Protein AF-X1Q914-F1 (afdb_monomer_lite)

Structure (mmCIF, N/CA/C/O backbone):
data_AF-X1Q914-F1
#
_entry.id   AF-X1Q914-F1
#
loop_
_atom_site.group_PDB
_atom_site.id
_atom_site.type_symbol
_atom_site.label_atom_id
_atom_site.label_alt_id
_atom_site.label_comp_id
_atom_site.label_asym_id
_atom_site.label_entity_id
_atom_site.label_seq_id
_atom_site.pdbx_PDB_ins_code
_atom_site.Cartn_x
_atom_site.Cartn_y
_atom_site.Cartn_z
_atom_site.occupancy
_atom_site.B_iso_or_equiv
_atom_site.auth_seq_id
_atom_site.auth_comp_id
_atom_site.auth_asym_id
_atom_site.auth_atom_id
_atom_site.pdbx_PDB_model_num
ATOM 1 N N . LEU A 1 1 ? -9.627 3.767 9.272 1.00 72.19 1 LEU A N 1
ATOM 2 C CA . LEU A 1 1 ? -10.179 3.344 7.936 1.00 72.19 1 LEU A CA 1
ATOM 3 C C . LEU A 1 1 ? -10.449 1.832 7.810 1.00 72.19 1 LEU A C 1
ATOM 5 O O . LEU A 1 1 ? -11.437 1.446 7.189 1.00 72.19 1 LEU A O 1
ATOM 9 N N . LEU A 1 2 ? -9.630 0.972 8.429 1.00 75.38 2 LEU A N 1
ATOM 10 C CA . LEU A 1 2 ? -9.797 -0.495 8.410 1.00 75.38 2 LEU A CA 1
ATOM 11 C C . LEU A 1 2 ? -11.151 -0.986 8.945 1.00 75.38 2 LEU A C 1
ATOM 13 O O . LEU A 1 2 ? -11.717 -1.939 8.421 1.00 75.38 2 LEU A O 1
ATOM 17 N N . GLN A 1 3 ? -11.706 -0.306 9.954 1.00 78.12 3 GLN A N 1
ATOM 18 C CA . GLN A 1 3 ? -13.018 -0.631 10.536 1.00 78.12 3 GLN A CA 1
ATOM 19 C C . GLN A 1 3 ? -14.184 -0.467 9.546 1.00 78.12 3 GLN A C 1
ATOM 21 O O . GLN A 1 3 ? -15.261 -1.005 9.779 1.00 78.12 3 GLN A O 1
ATOM 26 N N . MET A 1 4 ? -13.967 0.243 8.432 1.00 83.69 4 MET A N 1
ATOM 27 C CA . MET A 1 4 ? -14.930 0.381 7.335 1.00 83.69 4 MET A CA 1
ATOM 28 C C . MET A 1 4 ? -14.707 -0.651 6.214 1.00 83.69 4 MET A C 1
ATOM 30 O O . MET A 1 4 ? -15.340 -0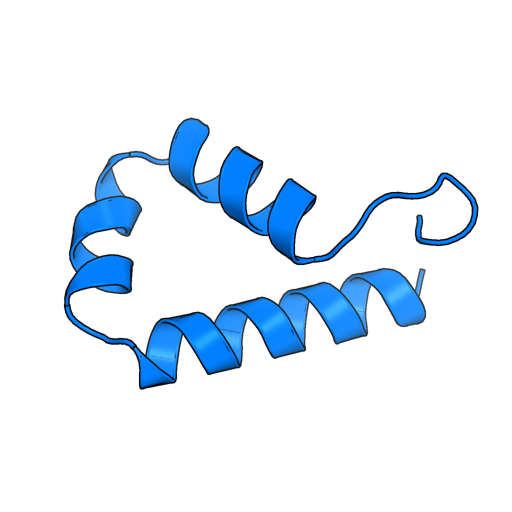.555 5.168 1.00 83.69 4 MET A O 1
ATOM 34 N N . GLY A 1 5 ? -13.805 -1.622 6.406 1.00 86.81 5 GLY A N 1
ATOM 35 C CA . GLY A 1 5 ? -13.498 -2.665 5.422 1.00 86.81 5 GLY A CA 1
ATOM 36 C C . GLY A 1 5 ? -12.549 -2.233 4.300 1.00 86.81 5 GLY A C 1
ATOM 37 O O . GLY A 1 5 ? -12.401 -2.957 3.322 1.00 86.81 5 GLY A O 1
ATOM 38 N N . ILE A 1 6 ? -11.907 -1.067 4.421 1.00 89.25 6 ILE A N 1
ATOM 39 C CA . ILE A 1 6 ? -10.943 -0.569 3.431 1.00 89.25 6 ILE A CA 1
ATOM 40 C C . ILE A 1 6 ? -9.612 -1.302 3.609 1.00 89.25 6 ILE A C 1
ATOM 42 O O . ILE A 1 6 ? -9.030 -1.251 4.692 1.00 89.25 6 ILE A O 1
ATOM 46 N N . THR A 1 7 ? -9.117 -1.945 2.549 1.00 91.62 7 THR A N 1
ATOM 47 C CA . THR A 1 7 ? -7.820 -2.643 2.538 1.00 91.62 7 THR A CA 1
ATOM 48 C C . THR A 1 7 ? -6.731 -1.822 1.849 1.00 91.62 7 THR A C 1
ATOM 50 O O . THR A 1 7 ? -7.019 -0.900 1.080 1.00 91.62 7 THR A O 1
ATOM 53 N N . ALA A 1 8 ? -5.465 -2.173 2.097 1.00 90.56 8 ALA A N 1
ATOM 54 C CA . ALA A 1 8 ? -4.339 -1.536 1.423 1.00 90.56 8 ALA A CA 1
ATOM 55 C C . ALA A 1 8 ? -4.389 -1.744 -0.097 1.00 90.56 8 ALA A C 1
ATOM 57 O O . ALA A 1 8 ? -4.163 -0.791 -0.835 1.00 90.56 8 ALA A O 1
ATOM 58 N N . ASP A 1 9 ? -4.795 -2.928 -0.565 1.00 89.19 9 ASP A N 1
ATOM 59 C CA . ASP A 1 9 ? -4.998 -3.207 -1.992 1.00 89.19 9 ASP A CA 1
ATOM 60 C C . ASP A 1 9 ? -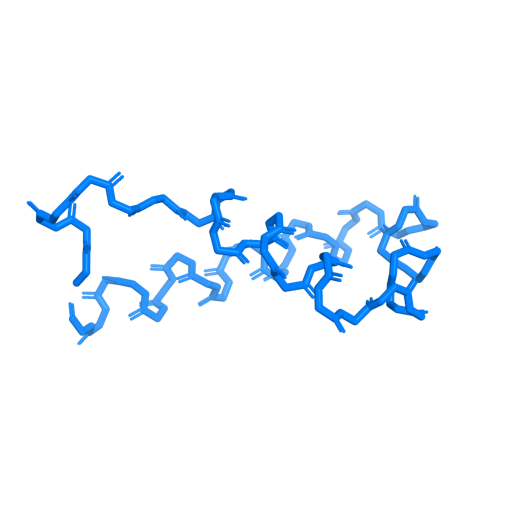6.048 -2.297 -2.639 1.00 89.19 9 ASP A C 1
ATOM 62 O O . ASP A 1 9 ? -5.862 -1.847 -3.771 1.00 89.19 9 ASP A O 1
ATOM 66 N N . MET A 1 10 ? -7.144 -1.989 -1.935 1.00 91.88 10 MET A N 1
ATOM 67 C CA . MET A 1 10 ? -8.182 -1.087 -2.450 1.00 91.88 10 MET A CA 1
ATOM 68 C C . MET A 1 10 ? -7.651 0.338 -2.608 1.00 91.88 10 MET A C 1
ATOM 70 O O . MET A 1 10 ? -7.878 0.971 -3.638 1.00 91.88 10 MET A O 1
ATOM 74 N N . VAL A 1 11 ? -6.918 0.831 -1.606 1.00 90.94 11 VAL A N 1
ATOM 75 C CA . VAL A 1 11 ? -6.285 2.157 -1.657 1.00 90.94 11 VAL A CA 1
ATOM 76 C C . VAL A 1 11 ? -5.223 2.202 -2.751 1.00 90.94 11 VAL A C 1
ATOM 78 O O . VAL A 1 11 ? -5.183 3.153 -3.523 1.00 90.94 11 VAL A O 1
ATOM 81 N N . PHE A 1 12 ? -4.403 1.159 -2.857 1.00 89.56 12 PHE A N 1
ATOM 82 C CA . PHE A 1 12 ? -3.370 1.048 -3.878 1.00 89.56 12 PHE A CA 1
ATOM 83 C C . PHE A 1 12 ? -3.963 1.041 -5.292 1.00 89.56 12 PHE A C 1
ATOM 85 O O . PHE A 1 12 ? -3.500 1.770 -6.165 1.00 89.56 12 PHE A O 1
ATOM 92 N N . THR A 1 13 ? -5.039 0.282 -5.506 1.00 89.94 13 THR A N 1
ATOM 93 C CA . THR A 1 13 ? -5.763 0.243 -6.785 1.00 89.94 13 THR A CA 1
ATOM 94 C C . THR A 1 13 ? -6.314 1.619 -7.158 1.00 89.94 13 THR A C 1
ATOM 96 O O . THR A 1 13 ? -6.192 2.046 -8.305 1.00 89.94 13 THR A O 1
ATOM 99 N N . GLU A 1 14 ? -6.893 2.339 -6.195 1.00 91.31 14 GLU A N 1
ATOM 100 C CA . GLU A 1 14 ? -7.402 3.690 -6.435 1.00 91.31 14 GLU A CA 1
ATOM 101 C C . GLU A 1 14 ? -6.270 4.689 -6.716 1.00 91.31 14 GLU A C 1
ATOM 103 O O . GLU A 1 14 ? -6.413 5.532 -7.599 1.00 91.31 14 GLU A O 1
ATOM 108 N N . LEU A 1 15 ? -5.126 4.557 -6.038 1.00 88.62 15 LEU A N 1
ATOM 109 C CA . LEU A 1 15 ? -3.939 5.381 -6.273 1.00 88.62 15 LEU A CA 1
ATOM 110 C C . LEU A 1 15 ? -3.435 5.228 -7.716 1.00 88.62 15 LEU A C 1
ATOM 112 O O . LEU A 1 15 ? -3.230 6.220 -8.409 1.00 88.62 15 LEU A O 1
ATOM 116 N N . VAL A 1 16 ? -3.307 3.984 -8.186 1.00 88.94 16 VAL A N 1
ATOM 117 C CA . VAL A 1 16 ? -2.897 3.665 -9.562 1.00 88.94 16 VAL A CA 1
ATOM 118 C C . VAL A 1 16 ? -3.923 4.171 -10.582 1.00 88.94 16 VAL A C 1
ATOM 120 O O . VAL A 1 16 ? -3.554 4.636 -11.657 1.00 88.94 16 VAL A O 1
ATOM 123 N N . ARG A 1 17 ? -5.220 4.128 -10.250 1.00 91.31 17 ARG A N 1
ATOM 124 C CA . ARG A 1 17 ? -6.288 4.656 -11.113 1.00 91.31 17 ARG A CA 1
ATOM 125 C C . ARG A 1 17 ? -6.228 6.179 -11.251 1.00 91.31 17 ARG A C 1
ATOM 127 O O . ARG A 1 17 ? -6.506 6.696 -12.331 1.00 91.31 17 ARG A O 1
ATOM 134 N N . GLN A 1 18 ? -5.919 6.887 -10.166 1.00 92.56 18 GLN A N 1
ATOM 135 C CA . GLN A 1 18 ? -5.829 8.351 -10.148 1.00 92.56 18 GLN A CA 1
ATOM 136 C C . GLN A 1 18 ? -4.524 8.869 -10.761 1.00 92.56 18 GLN A C 1
ATOM 138 O O . GLN A 1 18 ? -4.522 9.955 -11.335 1.00 92.56 18 GLN A O 1
ATOM 143 N N . LEU A 1 19 ? -3.447 8.088 -10.659 1.00 90.19 19 LEU A N 1
ATOM 144 C CA . LEU A 1 19 ? -2.114 8.410 -11.164 1.00 90.19 19 LEU A CA 1
ATOM 145 C C . LEU A 1 19 ? -1.657 7.306 -12.139 1.00 90.19 19 LEU A C 1
ATOM 147 O O . LEU A 1 19 ? -0.859 6.438 -11.788 1.00 90.19 19 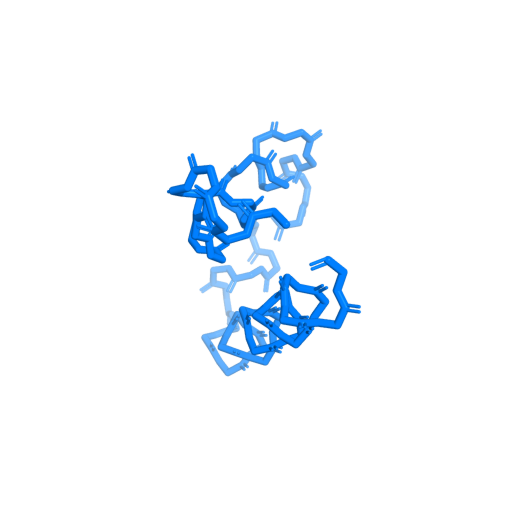LEU A O 1
ATOM 151 N N . PRO A 1 20 ? -2.171 7.267 -13.378 1.00 87.38 20 PRO A N 1
ATOM 152 C CA . PRO A 1 20 ? -1.807 6.224 -14.339 1.00 87.38 20 PRO A CA 1
ATOM 153 C C . PRO A 1 20 ? -0.308 6.212 -14.6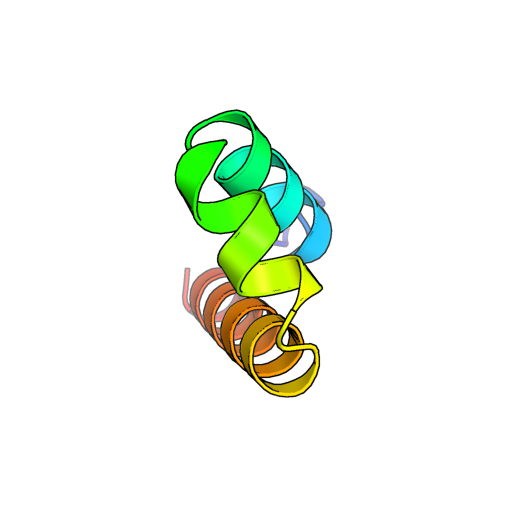94 1.00 87.38 20 PRO A C 1
ATOM 155 O O . PRO A 1 20 ? 0.223 5.184 -15.105 1.00 87.38 20 PRO A O 1
ATOM 158 N N . GLU A 1 21 ? 0.400 7.326 -14.513 1.00 87.56 21 GLU A N 1
ATOM 159 C CA . GLU A 1 21 ? 1.834 7.466 -14.771 1.00 87.56 21 GLU A CA 1
ATOM 160 C C . GLU A 1 21 ? 2.727 6.659 -13.816 1.00 87.56 21 GLU A C 1
ATOM 162 O O . GLU A 1 21 ? 3.848 6.310 -14.187 1.00 87.56 21 GLU A O 1
ATOM 167 N N . ILE A 1 22 ? 2.243 6.326 -12.613 1.00 82.19 22 ILE A N 1
ATOM 168 C CA . ILE A 1 22 ? 2.985 5.479 -11.665 1.00 82.19 22 ILE A CA 1
ATOM 169 C C . ILE A 1 22 ? 2.744 3.986 -11.898 1.00 82.19 22 ILE A C 1
ATOM 171 O O . ILE A 1 22 ? 3.559 3.178 -11.456 1.00 82.19 22 ILE A O 1
ATOM 175 N N . ALA A 1 23 ? 1.686 3.611 -12.626 1.00 82.75 23 ALA A N 1
ATOM 176 C CA . ALA A 1 23 ? 1.375 2.218 -12.951 1.00 82.75 23 ALA A CA 1
ATOM 177 C C . ALA A 1 23 ? 2.566 1.462 -13.582 1.00 82.75 23 ALA A C 1
ATOM 179 O O . ALA A 1 23 ? 2.956 0.433 -13.030 1.00 82.75 23 ALA A O 1
ATOM 180 N N . PRO A 1 24 ? 3.226 1.970 -14.647 1.00 83.06 24 PRO A N 1
ATOM 181 C CA . PRO A 1 24 ? 4.379 1.279 -15.230 1.00 83.06 24 PRO A CA 1
ATOM 182 C C . PRO A 1 24 ? 5.589 1.213 -14.284 1.00 83.06 24 PRO A C 1
ATOM 184 O O . PRO A 1 24 ? 6.310 0.222 -14.282 1.00 83.06 24 PRO A O 1
ATOM 187 N N . ILE A 1 25 ? 5.795 2.219 -13.426 1.00 82.38 25 ILE A N 1
ATOM 188 C CA . ILE A 1 25 ? 6.897 2.229 -12.443 1.00 82.38 25 ILE A CA 1
ATOM 189 C C . ILE A 1 25 ? 6.695 1.140 -11.378 1.00 82.38 25 ILE A C 1
ATOM 191 O O . ILE A 1 25 ? 7.660 0.534 -10.910 1.00 82.38 25 ILE A O 1
ATOM 195 N N . ILE A 1 26 ? 5.441 0.914 -10.990 1.00 81.56 26 ILE A N 1
ATOM 196 C CA . ILE A 1 26 ? 5.022 -0.109 -10.032 1.00 81.56 26 ILE A CA 1
ATOM 197 C C . ILE A 1 26 ? 5.124 -1.509 -10.645 1.00 81.56 26 ILE A C 1
ATOM 199 O O . ILE A 1 26 ? 5.656 -2.413 -10.001 1.00 81.56 26 ILE A O 1
ATOM 203 N N . ASP A 1 27 ? 4.638 -1.687 -11.874 1.00 79.88 27 ASP A N 1
ATOM 204 C CA . ASP A 1 27 ? 4.609 -2.992 -12.546 1.00 79.88 27 ASP A CA 1
ATOM 205 C C . ASP A 1 27 ? 6.015 -3.509 -12.878 1.00 79.88 27 ASP A C 1
ATOM 207 O O . ASP A 1 27 ? 6.268 -4.710 -12.814 1.00 79.88 27 ASP A O 1
ATOM 211 N N . GLU A 1 28 ? 6.964 -2.615 -13.160 1.00 85.75 28 GLU A N 1
ATOM 212 C CA . GLU A 1 28 ? 8.363 -2.977 -13.407 1.00 85.75 28 GLU A CA 1
ATOM 213 C C . GLU A 1 28 ? 9.155 -3.284 -12.120 1.00 85.75 28 GLU A C 1
ATOM 215 O O . GLU A 1 28 ? 10.301 -3.736 -12.193 1.00 85.75 28 GLU A O 1
ATOM 220 N N . ARG A 1 29 ? 8.589 -3.021 -10.931 1.00 86.38 29 ARG A N 1
ATOM 221 C CA . ARG A 1 29 ? 9.293 -3.118 -9.641 1.00 86.38 29 ARG A CA 1
ATOM 222 C C . ARG A 1 29 ? 8.417 -3.742 -8.556 1.00 86.38 29 ARG A C 1
ATOM 224 O O . ARG A 1 29 ? 7.891 -3.059 -7.679 1.00 86.38 29 ARG A O 1
ATOM 231 N N . GLU A 1 30 ? 8.339 -5.067 -8.557 1.00 84.31 30 GLU A N 1
ATOM 232 C CA . GLU A 1 30 ? 7.540 -5.835 -7.591 1.00 84.31 30 GLU A CA 1
ATOM 233 C C . GLU A 1 30 ? 7.928 -5.568 -6.120 1.00 84.31 30 GLU A C 1
ATOM 235 O O . GLU A 1 30 ? 7.059 -5.372 -5.269 1.00 84.31 30 GLU A O 1
ATOM 240 N N . ASP A 1 31 ? 9.222 -5.437 -5.818 1.00 86.38 31 ASP A N 1
ATOM 241 C CA . ASP A 1 31 ? 9.696 -5.078 -4.471 1.00 86.38 31 ASP A CA 1
ATOM 242 C C . ASP A 1 31 ? 9.225 -3.683 -4.038 1.00 86.38 31 ASP A C 1
ATOM 244 O O . ASP A 1 31 ? 8.859 -3.458 -2.880 1.00 86.38 31 ASP A O 1
ATOM 248 N N . TYR A 1 32 ? 9.199 -2.739 -4.981 1.00 83.19 32 TYR A N 1
ATOM 249 C CA . TYR A 1 32 ? 8.703 -1.391 -4.737 1.00 83.19 32 TYR A CA 1
ATOM 250 C C . TYR A 1 32 ? 7.201 -1.423 -4.447 1.00 83.19 32 TYR A C 1
ATOM 252 O O . TYR A 1 32 ? 6.775 -0.876 -3.429 1.00 83.19 32 TYR A O 1
ATOM 260 N N . LYS A 1 33 ? 6.421 -2.154 -5.254 1.00 86.94 33 LYS A N 1
ATOM 261 C CA . LYS A 1 33 ? 4.988 -2.381 -5.025 1.00 86.94 33 LYS A CA 1
ATOM 262 C C . LYS A 1 33 ? 4.710 -2.927 -3.623 1.00 86.94 33 LYS A C 1
ATOM 264 O O . LYS A 1 33 ? 3.883 -2.370 -2.904 1.00 86.94 33 LYS A O 1
ATOM 269 N N . ASN A 1 34 ? 5.435 -3.964 -3.207 1.00 88.88 34 ASN A N 1
ATOM 270 C CA . ASN A 1 34 ? 5.283 -4.554 -1.876 1.00 88.88 34 ASN A CA 1
ATOM 271 C C . ASN A 1 34 ? 5.598 -3.544 -0.762 1.00 88.88 34 ASN A C 1
ATOM 273 O O . ASN A 1 34 ? 4.871 -3.468 0.231 1.00 88.88 34 ASN A O 1
ATOM 277 N N . SER A 1 35 ? 6.640 -2.726 -0.938 1.00 89.81 35 SER A N 1
ATOM 278 C CA . SER A 1 35 ? 6.990 -1.680 0.028 1.00 89.81 35 SER A CA 1
ATOM 279 C C . SER A 1 35 ? 5.925 -0.578 0.138 1.00 89.81 35 SER A C 1
ATOM 281 O O . SER A 1 35 ? 5.650 -0.099 1.238 1.00 89.81 35 SER A O 1
ATOM 283 N N . GLU A 1 36 ? 5.282 -0.198 -0.970 1.00 89.81 36 GLU A N 1
ATOM 284 C CA . GLU A 1 36 ? 4.209 0.802 -0.970 1.00 89.81 36 GLU A CA 1
ATOM 285 C C . GLU A 1 36 ? 2.936 0.258 -0.311 1.00 89.81 36 GLU A C 1
ATOM 287 O O . GLU A 1 36 ? 2.327 0.948 0.507 1.00 89.81 36 GLU A O 1
ATOM 292 N N . ILE A 1 37 ? 2.577 -1.004 -0.570 1.00 90.94 37 ILE A N 1
ATOM 293 C CA . ILE A 1 37 ? 1.454 -1.669 0.109 1.00 90.94 37 ILE A CA 1
ATOM 294 C C . ILE A 1 37 ? 1.680 -1.696 1.626 1.00 90.94 37 ILE A C 1
ATOM 296 O O . ILE A 1 37 ? 0.776 -1.344 2.382 1.00 90.94 37 ILE A O 1
ATOM 300 N N . GLN A 1 38 ? 2.893 -2.016 2.091 1.00 92.31 38 GLN A N 1
ATOM 301 C CA . GLN A 1 38 ? 3.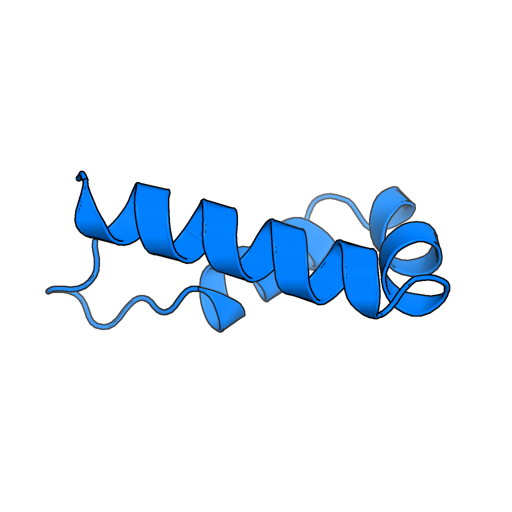222 -1.997 3.523 1.00 92.31 38 GLN A CA 1
ATOM 302 C C . GLN A 1 38 ? 3.081 -0.603 4.151 1.00 92.31 38 GLN A C 1
ATOM 304 O O . GLN A 1 38 ? 2.589 -0.481 5.275 1.00 92.31 38 GLN A O 1
ATOM 309 N N . LYS A 1 39 ? 3.471 0.460 3.437 1.00 91.25 39 LYS A N 1
ATOM 310 C CA . LYS A 1 39 ? 3.280 1.845 3.903 1.00 91.25 39 LYS A CA 1
ATOM 311 C C . LYS A 1 39 ? 1.801 2.201 4.010 1.00 91.25 39 LYS A C 1
ATOM 313 O O . LYS A 1 39 ? 1.390 2.808 4.996 1.00 91.25 39 LYS A O 1
ATOM 318 N N . ILE A 1 40 ? 1.000 1.797 3.024 1.00 91.56 40 ILE A N 1
ATOM 319 C CA . ILE A 1 40 ? -0.451 2.006 3.038 1.00 91.56 40 ILE A CA 1
ATOM 320 C C . ILE A 1 40 ? -1.084 1.238 4.202 1.00 91.56 40 ILE A C 1
ATOM 322 O O . ILE A 1 40 ? -1.913 1.792 4.918 1.00 91.56 40 ILE A O 1
ATOM 326 N N . GLU A 1 41 ? -0.678 -0.009 4.448 1.00 91.94 41 GLU A N 1
ATOM 327 C CA . GLU A 1 41 ? -1.149 -0.763 5.611 1.00 91.94 41 GLU A CA 1
ATOM 328 C C . GLU A 1 41 ? -0.818 -0.071 6.934 1.00 91.94 41 GLU A C 1
ATOM 330 O O . GLU A 1 41 ? -1.670 -0.031 7.821 1.00 91.94 41 GLU A O 1
ATOM 335 N N . ALA A 1 42 ? 0.402 0.450 7.084 1.00 91.38 42 ALA A N 1
ATOM 336 C CA . ALA A 1 42 ? 0.804 1.182 8.280 1.00 91.38 42 ALA A CA 1
ATOM 337 C C . ALA A 1 42 ? -0.067 2.432 8.475 1.00 91.38 42 ALA A C 1
ATOM 339 O O . ALA A 1 42 ? -0.663 2.597 9.536 1.00 91.38 42 ALA A O 1
ATOM 340 N N . PHE A 1 43 ? -0.254 3.232 7.421 1.00 90.69 43 PHE A N 1
ATOM 341 C CA . PHE A 1 43 ? -1.142 4.397 7.437 1.00 90.69 43 PHE A CA 1
ATOM 342 C C . PHE A 1 43 ? -2.580 4.035 7.845 1.00 90.69 43 PHE A C 1
ATOM 344 O O . PHE A 1 43 ? -3.194 4.711 8.667 1.00 90.69 43 PHE A O 1
ATOM 351 N N . LEU A 1 44 ? -3.115 2.936 7.308 1.00 87.62 44 LEU A N 1
ATOM 352 C CA . LEU A 1 44 ? -4.468 2.471 7.615 1.00 87.62 44 LEU A CA 1
ATOM 353 C C . LEU A 1 44 ? -4.628 1.953 9.055 1.00 87.62 44 LEU A C 1
ATOM 355 O O . LEU A 1 44 ? -5.756 1.948 9.554 1.00 87.62 44 LEU A O 1
ATOM 359 N N . LYS A 1 45 ? -3.537 1.494 9.687 1.00 86.94 45 LYS A N 1
ATOM 360 C CA . LYS A 1 45 ? -3.481 1.033 11.088 1.00 86.94 45 LYS A CA 1
ATOM 361 C C . LYS A 1 45 ? -3.276 2.182 12.077 1.00 86.94 45 LYS A C 1
ATOM 363 O O . LYS A 1 45 ? -3.744 2.081 13.207 1.00 86.94 45 LYS A O 1
ATOM 368 N N . GLU A 1 46 ? -2.563 3.232 11.674 1.00 81.81 46 GLU A N 1
ATOM 369 C CA . GLU A 1 46 ? -2.290 4.411 12.504 1.00 81.81 46 GLU A CA 1
ATOM 370 C C . GLU A 1 46 ? -3.479 5.388 12.593 1.00 81.81 46 GLU A C 1
ATOM 372 O O . GLU A 1 46 ? -3.523 6.189 13.528 1.00 81.81 46 GLU A O 1
ATOM 377 N N . GLY A 1 47 ? -4.447 5.316 11.665 1.00 64.12 47 GLY A N 1
ATOM 378 C CA . GLY A 1 47 ? -5.633 6.192 11.618 1.00 64.12 47 GLY A CA 1
ATOM 379 C C . GLY A 1 47 ? -6.999 5.507 11.576 1.00 64.12 47 GLY A C 1
ATOM 380 O O . GLY A 1 47 ? -7.120 4.270 11.715 1.00 64.12 47 GL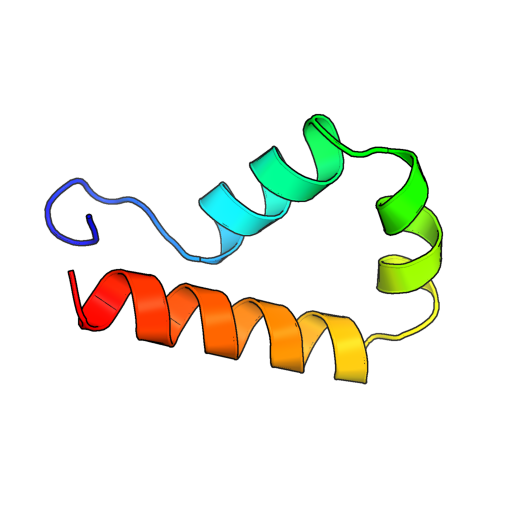Y A O 1
#

Foldseek 3Di:
DVVVVDALVNVVVVVCVVPVVCVVVCVVCVVVVVVSSVVSVVVVVVD

Radius of gyration: 11.01 Å; chains: 1; bounding box: 25×14×28 Å

Organism: NCBI:txid412755

Sequence (47 aa):
LLQMGITADMVFTELVRQLPEIAPIIDEREDYKNSEIQKIEAFLKEG

Secondary structure (DSSP, 8-state):
-GGGT--HHHHHHHHHHH-GGGHHHHHT-HHHHHHHHHHHHHHHHH-

pLDDT: mean 86.61, std 5.67, range [64.12, 92.56]